Protein AF-A0A7V4XRH0-F1 (afdb_monomer_lite)

Structure (mmCIF, N/CA/C/O backbone):
data_AF-A0A7V4XRH0-F1
#
_entry.id   AF-A0A7V4XRH0-F1
#
loop_
_atom_site.group_PDB
_atom_site.id
_atom_site.type_symbol
_atom_site.label_atom_id
_atom_site.label_alt_id
_atom_site.label_comp_id
_atom_site.label_asym_id
_atom_site.label_entity_id
_atom_site.label_seq_id
_atom_site.pdbx_PDB_ins_code
_atom_site.Cartn_x
_atom_site.Cartn_y
_atom_site.Cartn_z
_atom_site.occupancy
_atom_site.B_iso_or_equiv
_atom_site.auth_seq_id
_atom_site.auth_comp_id
_atom_site.auth_asym_id
_atom_site.auth_atom_id
_atom_site.pdbx_PDB_model_num
ATOM 1 N N . MET A 1 1 ? -54.439 53.995 3.069 1.00 41.56 1 MET A N 1
ATOM 2 C CA . MET A 1 1 ? -52.994 53.746 2.879 1.00 41.56 1 MET A CA 1
ATOM 3 C C . MET A 1 1 ? -52.746 52.315 3.322 1.00 41.56 1 MET A C 1
ATOM 5 O O . MET A 1 1 ? -53.184 51.966 4.405 1.00 41.56 1 MET A O 1
ATOM 9 N N . ASN A 1 2 ? -52.207 51.479 2.433 1.00 38.94 2 ASN A N 1
ATOM 10 C CA . ASN A 1 2 ? -52.102 50.028 2.612 1.00 38.94 2 ASN A CA 1
ATOM 11 C C . ASN A 1 2 ? -51.016 49.664 3.632 1.00 38.94 2 ASN A C 1
ATOM 13 O O . ASN A 1 2 ? -49.849 49.984 3.412 1.00 38.94 2 ASN A O 1
ATOM 17 N N . GLU A 1 3 ? -51.387 48.948 4.691 1.00 42.75 3 GLU A N 1
ATOM 18 C CA . GLU A 1 3 ? -50.443 48.279 5.586 1.00 42.75 3 GLU A CA 1
ATOM 19 C C . GLU A 1 3 ? -49.991 46.960 4.940 1.00 42.75 3 GLU A C 1
ATOM 21 O O . GLU A 1 3 ? -50.798 46.073 4.661 1.00 42.75 3 GLU A O 1
ATOM 26 N N . LYS A 1 4 ? -48.693 46.841 4.645 1.00 46.66 4 LYS A N 1
ATOM 27 C CA . LYS A 1 4 ? -48.058 45.569 4.272 1.00 46.66 4 LYS A CA 1
ATOM 28 C C . LYS A 1 4 ? -47.634 44.845 5.557 1.00 46.66 4 LYS A C 1
ATOM 30 O O . LYS A 1 4 ? -46.979 45.478 6.383 1.00 46.66 4 LYS A O 1
ATOM 35 N N . PRO A 1 5 ? -47.919 43.543 5.722 1.00 48.00 5 PRO A N 1
ATOM 36 C CA . PRO A 1 5 ? -47.407 42.787 6.854 1.00 48.00 5 PRO A CA 1
ATOM 37 C C . PRO A 1 5 ? -45.914 42.491 6.659 1.00 48.00 5 PRO A C 1
ATOM 39 O O . PRO A 1 5 ? -45.494 41.983 5.618 1.00 48.00 5 PRO A O 1
ATOM 42 N N . SER A 1 6 ? -45.120 42.818 7.678 1.00 50.12 6 SER A N 1
ATOM 43 C CA . SER A 1 6 ? -43.725 42.406 7.814 1.00 50.12 6 SER A CA 1
ATOM 44 C C . SER A 1 6 ? -43.683 40.904 8.096 1.00 50.12 6 SER A C 1
ATOM 46 O O . SER A 1 6 ? -44.044 40.468 9.187 1.00 50.12 6 SER A O 1
ATOM 48 N N . GLY A 1 7 ? -43.276 40.105 7.110 1.00 56.03 7 GLY A N 1
ATOM 49 C CA . GLY A 1 7 ? -42.906 38.706 7.337 1.00 56.03 7 GLY A CA 1
ATOM 50 C C . GLY A 1 7 ? -41.594 38.604 8.132 1.00 56.03 7 GLY A C 1
ATOM 51 O O . GLY A 1 7 ? -40.848 39.583 8.179 1.00 56.03 7 GLY A O 1
ATOM 52 N N . PRO A 1 8 ? -41.314 37.459 8.779 1.00 54.81 8 PRO A N 1
ATOM 53 C CA . PRO A 1 8 ? -40.056 37.244 9.486 1.00 54.81 8 PRO A CA 1
ATOM 54 C C . PRO A 1 8 ? -38.882 37.165 8.501 1.00 54.81 8 PRO A C 1
ATOM 56 O O . PRO A 1 8 ? -38.996 36.550 7.438 1.00 54.81 8 PRO A O 1
ATOM 59 N N . ASP A 1 9 ? -37.763 37.784 8.874 1.00 50.50 9 ASP A N 1
ATOM 60 C CA . ASP A 1 9 ? -36.523 37.767 8.100 1.00 50.50 9 ASP A CA 1
ATOM 61 C C . ASP A 1 9 ? -36.035 36.323 7.856 1.00 50.50 9 ASP A C 1
ATOM 63 O O . ASP A 1 9 ? -36.108 35.481 8.759 1.00 50.50 9 ASP A O 1
ATOM 67 N N . PRO A 1 10 ? -35.526 36.000 6.652 1.00 47.94 10 PRO A N 1
ATOM 68 C CA . PRO A 1 10 ? -34.984 34.680 6.368 1.00 47.94 10 PRO A CA 1
ATOM 69 C C . PRO A 1 10 ? -33.730 34.434 7.214 1.00 47.94 10 PRO A C 1
ATOM 71 O O . PRO A 1 10 ? -32.754 35.180 7.148 1.00 47.94 10 PRO A O 1
ATOM 74 N N . ILE A 1 11 ? -33.760 33.354 7.998 1.00 55.47 11 ILE A N 1
ATOM 75 C CA . ILE A 1 11 ? -32.612 32.859 8.761 1.00 55.47 11 ILE A CA 1
ATOM 76 C C . ILE A 1 11 ? -31.475 32.573 7.764 1.00 55.47 11 ILE A C 1
ATOM 78 O O . ILE A 1 11 ? -31.687 31.790 6.831 1.00 55.47 11 ILE A O 1
ATOM 82 N N . PRO A 1 12 ? -30.284 33.181 7.915 1.00 47.53 12 PRO A N 1
ATOM 83 C CA . PRO A 1 12 ? -29.162 32.883 7.038 1.00 47.53 12 PRO A CA 1
ATOM 84 C C . PRO A 1 12 ? -28.781 31.408 7.186 1.00 47.53 12 PRO A C 1
ATOM 86 O O . PRO A 1 12 ? -28.663 30.891 8.298 1.00 47.53 12 PRO A O 1
ATOM 89 N N . ALA A 1 13 ? -28.619 30.727 6.049 1.00 53.41 13 ALA A N 1
ATOM 90 C CA . ALA A 1 13 ? -28.162 29.346 6.006 1.00 53.41 13 ALA A CA 1
ATOM 91 C C . ALA A 1 13 ? -26.857 29.201 6.814 1.00 53.41 13 ALA A C 1
ATOM 93 O O . ALA A 1 13 ? -26.003 30.090 6.734 1.00 53.41 13 ALA A O 1
ATOM 94 N N . PRO A 1 14 ? -26.685 28.115 7.591 1.00 54.44 14 PRO A N 1
ATOM 95 C CA . PRO A 1 14 ? -25.446 27.891 8.317 1.00 54.44 14 PRO A CA 1
ATOM 96 C C . PRO A 1 14 ? -24.289 27.872 7.314 1.00 54.44 14 PRO A C 1
ATOM 98 O O . PRO A 1 14 ? -24.335 27.165 6.305 1.00 54.44 14 PRO A O 1
ATOM 101 N N . PHE A 1 15 ? -23.281 28.704 7.578 1.00 48.03 15 PHE A N 1
ATOM 102 C CA . PHE A 1 15 ? -22.048 28.743 6.804 1.00 48.03 15 PHE A CA 1
ATOM 103 C C . PHE A 1 15 ? -21.475 27.323 6.678 1.00 48.03 15 PHE A C 1
ATOM 105 O O . PHE A 1 15 ? -21.572 26.547 7.637 1.00 48.03 15 PHE A O 1
ATOM 112 N N . PRO A 1 16 ? -20.891 26.958 5.520 1.00 54.84 16 PRO A N 1
ATOM 113 C CA . PRO A 1 16 ? -20.176 25.695 5.416 1.00 54.84 16 PRO A CA 1
ATOM 114 C C . PRO A 1 16 ? -19.113 25.649 6.523 1.00 54.84 16 PRO A C 1
ATOM 116 O O . PRO A 1 16 ? -18.516 26.690 6.813 1.00 54.84 16 PRO A O 1
ATOM 119 N N . PRO A 1 17 ? -18.898 24.487 7.168 1.00 53.47 17 PRO A N 1
ATOM 120 C CA . PRO A 1 17 ? -17.888 24.368 8.208 1.00 53.47 17 PRO A CA 1
ATOM 121 C C . PRO A 1 17 ? -16.552 24.874 7.666 1.00 53.47 17 PRO A C 1
ATOM 123 O O . PRO A 1 17 ? -16.200 24.578 6.519 1.00 53.47 17 PRO A O 1
ATOM 126 N N . ASP A 1 18 ? -15.846 25.662 8.482 1.00 52.19 18 ASP A N 1
ATOM 127 C CA . ASP A 1 18 ? -14.509 26.156 8.166 1.00 52.19 18 ASP A CA 1
ATOM 128 C C . ASP A 1 18 ? -13.665 25.017 7.577 1.00 52.19 18 ASP A C 1
ATOM 130 O O . ASP A 1 18 ? -13.748 23.884 8.072 1.00 52.19 18 ASP A O 1
ATOM 134 N N . PRO A 1 19 ? -12.848 25.270 6.536 1.00 46.12 19 PRO A N 1
ATOM 135 C CA . PRO A 1 19 ? -11.970 24.242 6.006 1.00 46.12 19 PRO A CA 1
ATOM 136 C C . PRO A 1 19 ? -11.137 23.703 7.164 1.00 46.12 19 PRO A C 1
ATOM 138 O O . PRO A 1 19 ? -10.423 24.464 7.824 1.00 46.12 19 PRO A O 1
ATOM 141 N N . ILE A 1 20 ? -11.274 22.399 7.424 1.00 47.47 20 ILE A N 1
ATOM 142 C CA . ILE A 1 20 ? -10.504 21.671 8.427 1.00 47.47 20 ILE A CA 1
ATOM 143 C C . ILE A 1 20 ? -9.040 22.015 8.170 1.00 47.47 20 ILE A C 1
ATOM 145 O O . ILE A 1 20 ? -8.443 21.589 7.180 1.00 47.47 20 ILE A O 1
ATOM 149 N N . LYS A 1 21 ? -8.470 22.859 9.033 1.00 35.44 21 LYS A N 1
ATOM 150 C CA . LYS A 1 21 ? -7.048 23.174 8.997 1.00 35.44 21 LYS A CA 1
ATOM 151 C C . LYS A 1 21 ? -6.335 21.935 9.510 1.00 35.44 21 LYS A C 1
ATOM 153 O O . LYS A 1 21 ? -6.090 21.816 10.708 1.00 35.44 21 LYS A O 1
ATOM 158 N N . PHE A 1 22 ? -6.029 21.011 8.605 1.00 36.72 22 PHE A N 1
ATOM 159 C CA . PHE A 1 22 ? -5.079 19.944 8.875 1.00 36.72 22 PHE A CA 1
ATOM 160 C C . PHE A 1 22 ? -3.782 20.608 9.340 1.00 36.72 22 PHE A C 1
ATOM 162 O O . PHE A 1 22 ? -3.093 21.280 8.571 1.00 36.72 22 PHE A O 1
ATOM 169 N N . ARG A 1 23 ? -3.464 20.471 10.630 1.00 36.44 23 ARG A N 1
ATOM 170 C CA . ARG A 1 23 ? -2.110 20.702 11.125 1.00 36.44 23 ARG A CA 1
ATOM 171 C C . ARG A 1 23 ? -1.267 19.566 10.555 1.00 36.44 23 ARG A C 1
ATOM 173 O O . ARG A 1 23 ? -1.125 18.520 11.174 1.00 36.44 23 ARG A O 1
ATOM 180 N N . THR A 1 24 ? -0.720 19.763 9.364 1.00 41.34 24 THR A N 1
ATOM 181 C CA . THR A 1 24 ? 0.330 18.914 8.797 1.00 41.34 24 THR A CA 1
ATOM 182 C C . THR A 1 24 ? 1.634 19.160 9.557 1.00 41.34 24 THR A C 1
ATOM 184 O O . THR A 1 24 ? 2.597 19.721 9.046 1.00 41.34 24 THR A O 1
ATOM 187 N N . THR A 1 25 ? 1.679 18.758 10.826 1.00 44.09 25 THR A N 1
ATOM 188 C CA . THR A 1 25 ? 2.926 18.637 11.594 1.00 44.09 25 THR A CA 1
ATOM 189 C C . THR A 1 25 ? 3.463 17.219 11.475 1.00 44.09 25 THR A C 1
ATOM 191 O O . THR A 1 25 ? 3.596 16.507 12.458 1.00 44.09 25 THR A O 1
ATOM 194 N N . SER A 1 26 ? 3.715 16.798 10.243 1.00 44.69 26 SER A N 1
ATOM 195 C CA . SER A 1 26 ? 4.793 15.886 9.862 1.00 44.69 26 SER A CA 1
ATOM 196 C C . SER A 1 26 ? 4.673 15.688 8.357 1.00 44.69 26 SER A C 1
ATOM 198 O O . SER A 1 26 ? 3.988 14.803 7.860 1.00 44.69 26 SER A O 1
ATOM 200 N N . TRP A 1 27 ? 5.321 16.561 7.584 1.00 44.19 27 TRP A N 1
ATOM 201 C CA . TRP A 1 27 ? 5.732 16.089 6.268 1.00 44.19 27 TRP A CA 1
ATOM 202 C C . TRP A 1 27 ? 6.633 14.879 6.529 1.00 44.19 27 TRP A C 1
ATOM 204 O O . TRP A 1 27 ? 7.570 15.026 7.326 1.00 44.19 27 TRP A O 1
ATOM 214 N N . PRO A 1 28 ? 6.371 13.699 5.934 1.00 49.34 28 PRO A N 1
ATOM 215 C CA . PRO A 1 28 ? 7.364 12.642 5.968 1.00 49.34 28 PRO A CA 1
ATOM 216 C C . PRO A 1 28 ? 8.675 13.257 5.463 1.00 49.34 28 PRO A C 1
ATOM 218 O O . PRO A 1 28 ? 8.635 14.035 4.498 1.00 49.34 28 PRO A O 1
ATOM 221 N N . PRO A 1 29 ? 9.809 13.018 6.150 1.00 52.81 29 PRO A N 1
ATOM 222 C CA . PRO A 1 29 ? 11.083 13.577 5.730 1.00 52.81 29 PRO A CA 1
ATOM 223 C C . PRO A 1 29 ? 11.270 13.277 4.239 1.00 52.81 29 PRO A C 1
ATOM 225 O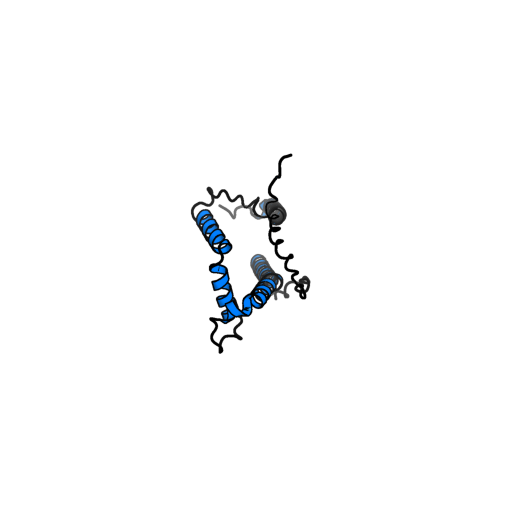 O . PRO A 1 29 ? 10.898 12.178 3.808 1.00 52.81 29 PRO A O 1
ATOM 228 N N . PRO A 1 30 ? 11.773 14.242 3.443 1.00 51.56 30 PRO A N 1
ATOM 229 C CA . PRO A 1 30 ? 11.993 14.015 2.025 1.00 51.56 30 PRO A CA 1
ATOM 230 C C . PRO A 1 30 ? 12.761 12.708 1.879 1.00 51.56 30 PRO A C 1
ATOM 232 O O . PRO A 1 30 ? 13.748 12.494 2.585 1.00 51.56 30 PRO A O 1
ATOM 235 N N . CYS A 1 31 ? 12.260 11.813 1.026 1.00 48.75 31 CYS A N 1
ATOM 236 C CA . CYS A 1 31 ? 12.967 10.590 0.692 1.00 48.75 31 CYS A CA 1
ATOM 237 C C . CYS A 1 31 ? 14.281 11.021 0.048 1.00 48.75 31 CYS A C 1
ATOM 239 O O . CYS A 1 31 ? 14.329 11.304 -1.149 1.00 48.75 31 CYS A O 1
ATOM 241 N N . GLU A 1 32 ? 15.337 11.156 0.847 1.00 53.44 32 GLU A N 1
ATOM 242 C CA . GLU A 1 32 ? 16.670 11.271 0.294 1.00 53.44 32 GLU A CA 1
ATOM 243 C C . GLU A 1 32 ? 16.861 10.029 -0.572 1.00 53.44 32 GLU A C 1
ATOM 245 O O . GLU A 1 32 ? 16.536 8.928 -0.105 1.00 53.44 32 GLU A O 1
ATOM 250 N N . PRO A 1 33 ? 17.337 10.174 -1.820 1.00 48.75 33 PRO A N 1
ATOM 251 C CA . PRO A 1 33 ? 17.729 9.033 -2.618 1.00 48.75 33 PRO A CA 1
ATOM 252 C C . PRO A 1 33 ? 18.900 8.381 -1.889 1.00 48.75 33 PRO A C 1
ATOM 254 O O . PRO A 1 33 ? 20.066 8.698 -2.118 1.00 48.75 33 PRO A O 1
ATOM 257 N N . ARG A 1 34 ? 18.594 7.486 -0.948 1.00 49.75 34 ARG A N 1
ATOM 258 C CA . ARG A 1 34 ? 19.581 6.549 -0.453 1.00 49.75 34 ARG A CA 1
ATOM 259 C C . ARG A 1 34 ? 19.936 5.738 -1.677 1.00 49.75 34 ARG A C 1
ATOM 261 O O . ARG A 1 34 ? 19.055 5.124 -2.281 1.00 49.75 34 ARG A O 1
ATOM 268 N N . LEU A 1 35 ? 21.211 5.820 -2.052 1.00 47.56 35 LEU A N 1
ATOM 269 C CA . LEU A 1 35 ? 21.830 4.937 -3.029 1.00 47.56 35 LEU A CA 1
ATOM 270 C C . LEU A 1 35 ? 21.223 3.542 -2.838 1.00 47.56 35 LEU A C 1
ATOM 272 O O . LEU A 1 35 ? 21.060 3.144 -1.672 1.00 47.56 35 LEU A O 1
ATOM 276 N N . PRO A 1 36 ? 20.813 2.859 -3.928 1.00 50.09 36 PRO A N 1
ATOM 277 C CA . PRO A 1 36 ? 20.234 1.524 -3.829 1.00 50.09 36 PRO A CA 1
ATOM 278 C C . PRO A 1 36 ? 21.094 0.753 -2.841 1.00 50.09 36 PRO A C 1
ATOM 280 O O . PRO A 1 36 ? 22.317 0.788 -2.985 1.00 50.09 36 PRO A O 1
ATOM 283 N N . HIS A 1 37 ? 20.471 0.208 -1.781 1.00 51.81 37 HIS A N 1
ATOM 284 C CA . HIS A 1 37 ? 21.171 -0.627 -0.800 1.00 51.81 37 HIS A CA 1
ATOM 285 C C . HIS A 1 37 ? 22.130 -1.475 -1.593 1.00 51.81 37 HIS A C 1
ATOM 287 O O . HIS A 1 37 ? 21.616 -2.196 -2.444 1.00 51.81 37 HIS A O 1
ATOM 293 N N . GLU A 1 38 ? 23.442 -1.273 -1.399 1.00 55.56 38 GLU A N 1
ATOM 294 C CA . GLU A 1 38 ? 24.482 -1.835 -2.255 1.00 55.56 38 GLU A CA 1
ATOM 295 C C . GLU A 1 38 ? 24.112 -3.286 -2.495 1.00 55.56 38 GLU A C 1
ATOM 297 O O . GLU A 1 38 ? 24.228 -4.132 -1.603 1.00 55.56 38 GLU A O 1
ATOM 302 N N . VAL A 1 39 ? 23.511 -3.547 -3.658 1.00 56.75 39 VAL A N 1
ATOM 303 C CA . VAL A 1 39 ? 23.102 -4.894 -3.989 1.00 56.75 39 VAL A CA 1
ATOM 304 C C . VAL A 1 39 ? 24.439 -5.591 -4.029 1.00 56.75 39 VAL A C 1
ATOM 306 O O . VAL A 1 39 ? 25.332 -5.145 -4.746 1.00 56.75 39 VAL A O 1
ATOM 309 N N . ASN A 1 40 ? 24.638 -6.584 -3.166 1.00 62.81 40 ASN A N 1
ATOM 310 C CA . ASN A 1 40 ? 25.894 -7.311 -3.128 1.00 62.81 40 ASN A CA 1
ATOM 311 C C . ASN A 1 40 ? 25.960 -8.149 -4.410 1.00 62.81 40 ASN A C 1
ATOM 313 O O . ASN A 1 40 ? 25.588 -9.324 -4.435 1.00 62.81 40 ASN A O 1
ATOM 317 N N . VAL A 1 41 ? 26.310 -7.477 -5.507 1.00 63.47 41 VAL A N 1
ATOM 318 C CA . VAL A 1 41 ? 26.429 -8.035 -6.840 1.00 63.47 41 VAL A CA 1
ATOM 319 C C . VAL A 1 41 ? 27.710 -8.838 -6.817 1.00 63.47 41 VAL A C 1
ATOM 321 O O . VAL A 1 41 ? 28.815 -8.299 -6.881 1.00 63.47 41 VAL A O 1
ATOM 324 N N . GLN A 1 42 ? 27.558 -10.149 -6.677 1.00 71.81 42 GLN A N 1
ATOM 325 C CA . GLN A 1 42 ? 28.707 -11.029 -6.737 1.00 71.81 42 GLN A CA 1
ATOM 326 C C . GLN A 1 42 ? 29.281 -11.035 -8.162 1.00 71.81 42 GLN A C 1
ATOM 328 O O . GLN A 1 42 ? 28.523 -10.990 -9.140 1.00 71.81 42 GLN A O 1
ATOM 333 N N . PRO A 1 43 ? 30.613 -11.127 -8.310 1.00 63.31 43 PRO A N 1
ATOM 334 C CA . PRO A 1 43 ? 31.232 -11.313 -9.614 1.00 63.31 43 PRO A CA 1
ATOM 335 C C . PRO A 1 43 ? 30.640 -12.541 -10.322 1.00 63.31 43 PRO A C 1
ATOM 337 O O . PRO A 1 43 ? 30.611 -13.631 -9.757 1.00 63.31 43 PRO A O 1
ATOM 340 N N . GLY A 1 44 ? 30.165 -12.366 -11.559 1.00 71.44 44 GLY A N 1
ATOM 341 C CA . GLY A 1 44 ? 29.579 -13.444 -12.370 1.00 71.44 44 GLY A CA 1
ATOM 342 C C . GLY A 1 44 ? 28.049 -13.533 -12.351 1.00 71.44 44 GLY A C 1
ATOM 343 O O . GLY A 1 44 ? 27.490 -14.424 -12.990 1.00 71.44 44 GLY A O 1
ATOM 344 N N . MET A 1 45 ? 27.349 -12.621 -11.669 1.00 76.69 45 MET A N 1
ATOM 345 C CA . MET A 1 45 ? 25.890 -12.535 -11.772 1.00 76.69 45 MET A CA 1
ATOM 346 C C . MET A 1 45 ? 25.443 -12.048 -13.156 1.00 76.69 45 MET A C 1
ATOM 348 O O . MET A 1 45 ? 26.011 -11.116 -13.723 1.00 76.69 45 MET A O 1
ATOM 352 N N . HIS A 1 46 ? 24.387 -12.666 -13.692 1.00 76.69 46 HIS A N 1
ATOM 353 C CA . HIS A 1 46 ? 23.804 -12.261 -14.968 1.00 76.69 46 HIS A CA 1
ATOM 354 C C . HIS A 1 46 ? 23.209 -10.839 -14.864 1.00 76.69 46 HIS A C 1
ATOM 356 O O . HIS A 1 46 ? 22.475 -10.577 -13.907 1.00 76.69 46 HIS A O 1
ATOM 362 N N . PRO A 1 47 ? 23.425 -9.934 -15.839 1.00 72.88 47 PRO A N 1
ATOM 363 C CA . PRO A 1 47 ? 22.950 -8.545 -15.764 1.00 72.88 47 PRO A CA 1
ATOM 364 C C . PRO A 1 47 ? 21.445 -8.403 -15.489 1.00 72.88 47 PRO A C 1
ATOM 366 O O . PRO A 1 47 ? 21.032 -7.565 -14.695 1.00 72.88 47 PRO A O 1
ATOM 369 N N . ALA A 1 48 ? 20.617 -9.277 -16.074 1.00 68.31 48 ALA A N 1
ATOM 370 C CA . ALA A 1 48 ? 19.171 -9.277 -15.823 1.00 68.31 48 ALA A CA 1
ATOM 371 C C . ALA A 1 48 ? 18.802 -9.601 -14.361 1.00 68.31 48 ALA A C 1
ATOM 373 O O . ALA A 1 48 ? 17.809 -9.090 -13.850 1.00 68.31 48 ALA A O 1
ATOM 374 N N . TRP A 1 49 ? 19.597 -10.433 -13.677 1.00 72.12 49 TRP A N 1
ATOM 375 C CA . TRP A 1 49 ? 19.392 -10.727 -12.259 1.00 72.12 49 TRP A CA 1
ATOM 376 C C . TRP A 1 49 ? 19.703 -9.501 -11.399 1.00 72.12 49 TRP A C 1
ATOM 378 O O . TRP A 1 49 ? 18.915 -9.147 -10.528 1.00 72.12 49 TRP A O 1
ATOM 388 N N . VAL A 1 50 ? 20.818 -8.824 -11.688 1.00 73.12 50 VAL A N 1
ATOM 389 C CA . VAL A 1 50 ? 21.219 -7.589 -10.999 1.00 73.12 50 VAL A CA 1
ATOM 390 C C . VAL A 1 50 ? 20.136 -6.521 -11.137 1.00 73.12 50 VAL A C 1
ATOM 392 O O . VAL A 1 50 ? 19.639 -6.030 -10.126 1.00 73.12 50 VAL A O 1
ATOM 395 N N . ALA A 1 51 ? 19.682 -6.263 -12.367 1.00 72.06 51 ALA A N 1
ATOM 396 C CA . ALA A 1 51 ? 18.601 -5.317 -12.638 1.00 72.06 51 ALA A CA 1
ATOM 397 C C . ALA A 1 51 ? 17.297 -5.685 -11.902 1.00 72.06 51 ALA A C 1
ATOM 399 O O . ALA A 1 51 ? 16.594 -4.811 -11.395 1.00 72.06 51 ALA A O 1
ATOM 400 N N . GLY A 1 52 ? 16.979 -6.980 -11.798 1.00 70.19 52 GLY A N 1
ATOM 401 C CA . GLY A 1 52 ? 15.822 -7.458 -11.039 1.00 70.19 52 GLY A CA 1
ATOM 402 C C . GLY A 1 52 ? 15.917 -7.151 -9.542 1.00 70.19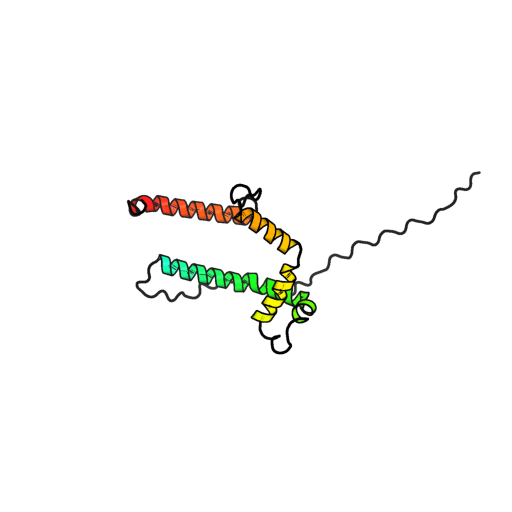 52 GLY A C 1
ATOM 403 O O . GLY A 1 52 ? 14.949 -6.672 -8.949 1.00 70.19 52 GLY A O 1
ATOM 404 N N . ILE A 1 53 ? 17.080 -7.379 -8.926 1.00 78.00 53 ILE A N 1
ATOM 405 C CA . ILE A 1 53 ? 17.289 -7.085 -7.501 1.00 78.00 53 ILE A CA 1
ATOM 406 C C . ILE A 1 53 ? 17.276 -5.575 -7.235 1.00 78.00 53 ILE A C 1
ATOM 408 O O . ILE A 1 53 ? 16.668 -5.132 -6.259 1.00 78.00 53 ILE A O 1
ATOM 412 N N . GLU A 1 54 ? 17.882 -4.775 -8.112 1.00 75.06 54 GLU A N 1
ATOM 413 C CA . GLU A 1 54 ? 17.839 -3.312 -8.019 1.00 75.06 54 GLU A CA 1
ATOM 414 C C . GLU A 1 54 ? 16.405 -2.781 -8.114 1.00 75.06 54 GLU A C 1
ATOM 416 O O . GLU A 1 54 ? 15.998 -1.954 -7.295 1.00 75.06 54 GLU A O 1
ATOM 421 N N . ALA A 1 55 ? 15.605 -3.303 -9.048 1.00 74.69 55 ALA A N 1
ATOM 422 C CA . ALA A 1 55 ? 14.201 -2.928 -9.185 1.00 74.69 55 ALA A CA 1
ATOM 423 C C . ALA A 1 55 ? 13.379 -3.280 -7.932 1.00 74.69 55 ALA A C 1
ATOM 425 O O . ALA A 1 55 ? 12.570 -2.468 -7.477 1.00 74.69 55 ALA A O 1
ATOM 426 N N . LEU A 1 56 ? 13.607 -4.457 -7.336 1.00 76.69 56 LEU A N 1
ATOM 427 C CA . LEU A 1 56 ? 12.961 -4.853 -6.078 1.00 76.69 56 LEU A CA 1
ATOM 428 C C . LEU A 1 56 ? 13.371 -3.944 -4.914 1.00 76.69 56 LEU A C 1
ATOM 430 O O . LEU A 1 56 ? 12.512 -3.521 -4.140 1.00 76.69 56 LEU A O 1
ATOM 434 N N . SER A 1 57 ? 14.659 -3.607 -4.814 1.00 77.81 57 SER A N 1
ATOM 435 C CA . SER A 1 57 ? 15.174 -2.685 -3.796 1.00 77.81 57 SER A CA 1
ATOM 436 C C . SER A 1 57 ? 14.555 -1.291 -3.938 1.00 77.81 57 SER A C 1
ATOM 438 O O . SER A 1 57 ? 14.069 -0.721 -2.959 1.00 77.81 57 SER A O 1
ATOM 440 N N . ALA A 1 58 ? 14.482 -0.773 -5.167 1.00 76.81 58 ALA A N 1
ATOM 441 C CA . ALA A 1 58 ? 13.852 0.509 -5.466 1.00 76.81 58 ALA A CA 1
ATOM 442 C C . ALA A 1 58 ? 12.356 0.507 -5.114 1.00 76.81 58 ALA A C 1
ATOM 444 O O . ALA A 1 58 ? 11.863 1.457 -4.501 1.00 76.81 58 ALA A O 1
ATOM 445 N N . TYR A 1 59 ? 11.639 -0.574 -5.437 1.00 76.50 59 TYR A N 1
ATOM 446 C CA . TYR A 1 59 ? 10.236 -0.728 -5.060 1.00 76.50 59 TYR A CA 1
ATOM 447 C C . TYR A 1 59 ? 10.054 -0.754 -3.539 1.00 76.50 59 TYR A C 1
ATOM 449 O O . TYR A 1 59 ? 9.230 -0.008 -3.009 1.00 76.50 59 TYR A O 1
ATOM 457 N N . GLN A 1 60 ? 10.848 -1.555 -2.823 1.00 80.44 60 GLN A N 1
ATOM 458 C CA . GLN A 1 60 ? 10.809 -1.619 -1.362 1.00 80.44 60 GLN A CA 1
ATOM 459 C C . GLN A 1 60 ? 11.085 -0.247 -0.738 1.00 80.44 60 GLN A C 1
ATOM 461 O O . GLN A 1 60 ? 10.390 0.163 0.192 1.00 80.44 60 GLN A O 1
ATOM 466 N N . HIS A 1 61 ? 12.071 0.482 -1.263 1.00 81.06 61 HIS A N 1
ATOM 467 C CA . HIS A 1 61 ? 12.374 1.831 -0.806 1.00 81.06 61 HIS A CA 1
ATOM 468 C C . HIS A 1 61 ? 11.190 2.777 -1.020 1.00 81.06 61 HIS A C 1
ATOM 470 O O . HIS A 1 61 ? 10.781 3.457 -0.083 1.00 81.06 61 HIS A O 1
ATOM 476 N N . TRP A 1 62 ? 10.597 2.783 -2.215 1.00 83.62 62 TRP A N 1
ATOM 477 C CA . TRP A 1 62 ? 9.428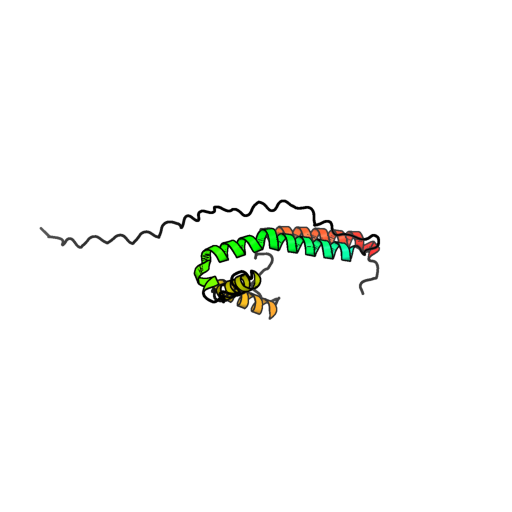 3.607 -2.514 1.00 83.62 62 TRP A CA 1
ATOM 478 C C . TRP A 1 62 ? 8.235 3.285 -1.602 1.00 83.62 62 TRP A C 1
ATOM 480 O O . TRP A 1 62 ? 7.609 4.198 -1.060 1.00 83.62 62 TRP A O 1
ATOM 490 N N . VAL A 1 63 ? 7.952 2.001 -1.360 1.00 81.12 63 VAL A N 1
ATOM 491 C CA . VAL A 1 63 ? 6.904 1.585 -0.414 1.00 81.12 63 VAL A CA 1
ATOM 492 C C . VAL A 1 63 ? 7.199 2.130 0.982 1.00 81.12 63 VAL A C 1
ATOM 494 O O . VAL A 1 63 ? 6.336 2.764 1.589 1.00 81.12 63 VAL A O 1
ATOM 497 N N . ASN A 1 64 ? 8.422 1.943 1.475 1.00 81.25 64 ASN A N 1
ATOM 498 C CA . ASN A 1 64 ? 8.799 2.364 2.821 1.00 81.25 64 ASN A CA 1
ATOM 499 C C . ASN A 1 64 ? 8.804 3.883 2.998 1.00 81.25 64 ASN A C 1
ATOM 501 O O . ASN A 1 64 ? 8.455 4.376 4.066 1.00 81.25 64 ASN A O 1
ATOM 505 N N . ALA A 1 65 ? 9.228 4.617 1.975 1.00 79.00 65 ALA A N 1
ATOM 506 C CA . ALA A 1 65 ? 9.478 6.045 2.078 1.00 79.00 65 ALA A CA 1
ATOM 507 C C . ALA A 1 65 ? 8.254 6.889 1.683 1.00 79.00 65 ALA A C 1
ATOM 509 O O . ALA A 1 65 ? 8.089 7.999 2.184 1.00 79.00 65 ALA A O 1
ATOM 510 N N . CYS A 1 66 ? 7.372 6.367 0.826 1.00 81.00 66 CYS A N 1
ATOM 511 C CA . CYS A 1 66 ? 6.181 7.082 0.366 1.00 81.00 66 CYS A CA 1
ATOM 512 C C . CYS A 1 66 ? 4.880 6.447 0.865 1.00 81.00 66 CYS A C 1
ATOM 514 O O . CYS A 1 66 ? 4.033 7.145 1.416 1.00 81.00 66 CYS A O 1
ATOM 516 N N . VAL A 1 67 ? 4.703 5.135 0.683 1.00 81.94 67 VAL A N 1
ATOM 517 C CA . VAL A 1 67 ? 3.408 4.474 0.928 1.00 81.94 67 VAL A CA 1
ATOM 518 C C . VAL A 1 67 ? 3.149 4.269 2.419 1.00 81.94 67 VAL A C 1
ATOM 520 O O . VAL A 1 67 ? 2.074 4.625 2.903 1.00 81.94 67 VAL A O 1
ATOM 523 N N . LEU A 1 68 ? 4.123 3.730 3.159 1.00 85.06 68 LEU A N 1
ATOM 524 C CA . LEU A 1 68 ? 3.964 3.458 4.590 1.00 85.06 68 LEU A CA 1
ATOM 525 C C . LEU A 1 68 ? 3.673 4.720 5.417 1.00 85.06 68 LEU A C 1
ATOM 527 O O . LEU A 1 68 ? 2.757 4.659 6.232 1.00 85.06 68 LEU A O 1
ATOM 531 N N . PRO A 1 69 ? 4.349 5.869 5.219 1.00 86.44 69 PRO A N 1
ATOM 532 C CA . PRO A 1 69 ? 4.032 7.074 5.978 1.00 86.44 69 PRO A CA 1
ATOM 533 C C . PRO A 1 69 ? 2.602 7.564 5.754 1.00 86.44 69 PRO A C 1
ATOM 535 O O . PRO A 1 69 ? 1.941 7.948 6.711 1.00 86.44 69 PRO A O 1
ATOM 538 N N . ILE A 1 70 ? 2.098 7.501 4.516 1.00 83.19 70 ILE A N 1
ATOM 539 C CA . ILE A 1 70 ? 0.704 7.857 4.210 1.00 83.19 70 ILE A CA 1
ATOM 540 C C . ILE A 1 70 ? -0.253 6.902 4.930 1.00 83.19 70 ILE A C 1
ATOM 542 O O . ILE A 1 70 ? -1.224 7.345 5.540 1.00 83.19 70 ILE A O 1
ATOM 546 N N . ALA A 1 71 ? 0.032 5.598 4.888 1.00 85.25 71 ALA A N 1
ATOM 547 C CA . ALA A 1 71 ? -0.783 4.595 5.563 1.00 85.25 71 ALA A CA 1
ATOM 548 C C . ALA A 1 71 ? -0.797 4.800 7.087 1.00 85.25 71 ALA A C 1
ATOM 550 O O . ALA A 1 71 ? -1.867 4.800 7.687 1.00 85.25 71 ALA A O 1
ATOM 551 N N . PHE A 1 72 ? 0.361 5.028 7.711 1.00 88.69 72 PHE A N 1
ATOM 552 C CA . PHE A 1 72 ? 0.449 5.275 9.151 1.00 88.69 72 PHE A CA 1
ATOM 553 C C . PHE A 1 72 ? -0.193 6.594 9.565 1.00 88.69 72 PHE A C 1
ATOM 555 O O . 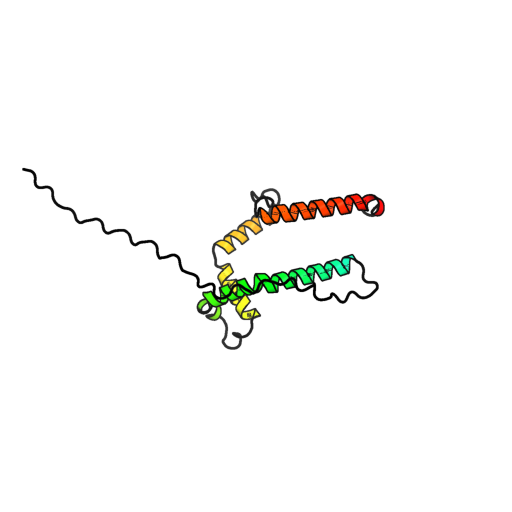PHE A 1 72 ? -0.857 6.635 10.596 1.00 88.69 72 PHE A O 1
ATOM 562 N N . GLN A 1 73 ? -0.059 7.644 8.754 1.00 89.12 73 GLN A N 1
ATOM 563 C CA . GLN A 1 73 ? -0.757 8.904 8.991 1.00 89.12 73 GLN A CA 1
ATOM 564 C C . GLN A 1 73 ? -2.276 8.692 8.981 1.00 89.12 73 GLN A C 1
ATOM 566 O O . GLN A 1 73 ? -2.965 9.135 9.895 1.00 89.12 73 GLN A O 1
ATOM 571 N N . TRP A 1 74 ? -2.791 7.950 7.997 1.00 90.50 74 TRP A N 1
ATOM 572 C CA . TRP A 1 74 ? -4.213 7.616 7.936 1.00 90.50 74 TRP A CA 1
ATOM 573 C C . TRP A 1 74 ? -4.662 6.774 9.140 1.00 90.50 74 TRP A C 1
ATOM 575 O O . TRP A 1 74 ? -5.716 7.042 9.711 1.00 90.50 74 TRP A O 1
ATOM 585 N N . ILE A 1 75 ? -3.858 5.788 9.557 1.00 91.38 75 ILE A N 1
ATOM 586 C CA . ILE A 1 75 ? -4.130 4.958 10.742 1.00 91.38 75 ILE A CA 1
ATOM 587 C C . ILE A 1 75 ? -4.193 5.809 12.010 1.00 91.38 75 ILE A C 1
ATOM 589 O O . ILE A 1 75 ? -5.081 5.598 12.830 1.00 91.38 75 ILE A O 1
ATOM 593 N N . GLU A 1 76 ? -3.279 6.763 12.179 1.00 91.31 76 GLU A N 1
ATOM 594 C CA . GLU A 1 76 ? -3.273 7.635 13.355 1.00 91.31 76 GLU A CA 1
ATOM 595 C C . GLU A 1 76 ? -4.503 8.558 13.377 1.00 91.31 76 GLU A C 1
ATOM 597 O O . GLU A 1 76 ? -5.086 8.778 14.437 1.00 91.31 76 GLU A O 1
ATOM 602 N N . GLU A 1 77 ? -4.954 9.036 12.214 1.00 91.38 77 GLU A N 1
ATOM 603 C CA . GLU A 1 77 ? -6.181 9.837 12.078 1.00 91.38 77 GLU A CA 1
ATOM 604 C C . GLU A 1 77 ? -7.464 9.045 12.384 1.00 91.38 77 GLU A C 1
ATOM 606 O O . GLU A 1 77 ? -8.433 9.629 12.863 1.00 91.38 77 GLU A O 1
ATOM 611 N N . HIS A 1 78 ? -7.458 7.728 12.153 1.00 93.25 78 HIS A N 1
ATOM 612 C CA . HIS A 1 78 ? -8.606 6.821 12.333 1.00 93.25 78 HIS A CA 1
ATOM 613 C C . HIS A 1 78 ? -8.344 5.780 13.431 1.00 93.25 78 HIS A C 1
ATOM 615 O O . HIS A 1 78 ? -8.825 4.643 13.396 1.00 93.25 78 HIS A O 1
ATOM 621 N N . LYS A 1 79 ? -7.504 6.138 14.405 1.00 91.94 79 LYS A N 1
ATOM 622 C CA . LYS A 1 79 ? -7.015 5.221 15.437 1.00 91.94 79 LYS A CA 1
ATOM 623 C C . LYS A 1 79 ? -8.142 4.551 16.231 1.00 91.94 79 LYS A C 1
ATOM 625 O O . LYS A 1 79 ? -8.054 3.340 16.435 1.00 91.94 79 LYS A O 1
ATOM 630 N N . PRO A 1 80 ? -9.205 5.256 16.672 1.00 95.00 80 PRO A N 1
ATOM 631 C CA . PRO A 1 80 ? -10.297 4.613 17.396 1.00 95.00 80 PRO A CA 1
ATOM 632 C C . PRO A 1 80 ? -10.982 3.522 16.571 1.00 95.00 80 PRO A C 1
ATOM 634 O O . PRO A 1 80 ? -11.223 2.437 17.094 1.00 95.00 80 PRO A O 1
ATOM 637 N N . GLU A 1 81 ? -11.249 3.778 15.289 1.00 94.25 81 GLU A N 1
ATOM 638 C CA . GLU A 1 81 ? -11.909 2.827 14.394 1.00 94.25 81 GLU A CA 1
ATOM 639 C C . GLU A 1 81 ? -11.001 1.638 14.074 1.00 94.25 81 GLU A C 1
ATOM 641 O O . GLU A 1 81 ? -11.437 0.487 14.132 1.00 94.25 81 GLU A O 1
ATOM 646 N N . VAL A 1 82 ? -9.723 1.900 13.780 1.00 92.75 82 VAL A N 1
ATOM 647 C CA . VAL A 1 82 ? -8.742 0.857 13.446 1.00 92.75 82 VAL A CA 1
ATOM 648 C C . VAL A 1 82 ? -8.537 -0.090 14.626 1.00 92.75 82 VAL A C 1
ATOM 650 O O . VAL A 1 82 ? -8.552 -1.309 14.454 1.00 92.75 82 VAL A O 1
ATOM 653 N N . TYR A 1 83 ? -8.370 0.452 15.833 1.00 94.31 83 TYR A N 1
ATOM 654 C CA . TYR A 1 83 ? -8.046 -0.339 17.020 1.00 94.31 83 TYR A CA 1
ATOM 655 C C . TYR A 1 83 ? -9.275 -0.927 17.729 1.00 94.31 83 TYR A C 1
ATOM 657 O O . TYR A 1 83 ? -9.103 -1.773 18.608 1.00 94.31 83 TYR A O 1
ATOM 665 N N . ALA A 1 84 ? -10.503 -0.552 17.346 1.00 93.75 84 ALA A N 1
ATOM 666 C CA . ALA A 1 84 ? -11.738 -1.078 17.942 1.00 93.75 84 ALA A CA 1
ATOM 667 C C . ALA A 1 84 ? -11.882 -2.605 17.815 1.00 93.75 84 ALA A C 1
ATOM 669 O O . ALA A 1 84 ? -12.581 -3.236 18.609 1.00 93.75 84 ALA A O 1
ATOM 670 N N . HIS A 1 85 ? -11.242 -3.202 16.808 1.00 84.56 85 HIS A N 1
ATOM 671 C CA . HIS A 1 85 ? -11.359 -4.628 16.490 1.00 84.56 85 HIS A CA 1
ATOM 672 C C . HIS A 1 85 ? -10.034 -5.388 16.607 1.00 84.56 85 HIS A C 1
ATOM 674 O O . HIS A 1 85 ? -9.966 -6.559 16.230 1.00 84.56 85 HIS A O 1
ATOM 680 N N . VAL A 1 86 ? -8.986 -4.739 17.123 1.00 91.94 86 VAL A N 1
ATOM 681 C CA . VAL A 1 86 ? -7.673 -5.356 17.329 1.00 91.94 86 VAL A CA 1
ATOM 682 C C . VAL A 1 86 ? -7.586 -5.860 18.775 1.00 91.94 86 VAL A C 1
ATOM 684 O O . VAL A 1 86 ? -7.722 -5.046 19.694 1.00 91.94 86 VAL A O 1
ATOM 687 N N . PRO A 1 87 ? -7.370 -7.173 19.000 1.00 91.69 87 PRO A N 1
ATOM 688 C CA . PRO A 1 87 ? -7.129 -7.720 20.336 1.00 91.69 87 PRO A CA 1
ATOM 689 C C . PRO A 1 87 ? -5.968 -7.002 21.024 1.00 91.69 87 PRO A C 1
ATOM 691 O O . PRO A 1 87 ? -4.991 -6.658 20.360 1.00 91.69 87 PRO A O 1
ATOM 694 N N . GLU A 1 88 ? -6.065 -6.777 22.336 1.00 92.69 88 GLU A N 1
ATOM 695 C CA . GLU A 1 88 ? -5.087 -5.982 23.094 1.00 92.69 88 GLU A CA 1
ATOM 696 C C . GLU A 1 88 ? -3.659 -6.515 22.919 1.00 92.69 88 GLU A C 1
ATOM 698 O O . GLU A 1 88 ? -2.728 -5.749 22.689 1.00 92.69 88 GLU A O 1
ATOM 703 N N . GLU A 1 89 ? -3.507 -7.838 22.926 1.00 94.50 89 GLU A N 1
ATOM 704 C CA . GLU A 1 89 ? -2.238 -8.544 22.768 1.00 94.50 89 GLU A CA 1
ATOM 705 C C . GLU A 1 89 ? -1.613 -8.425 21.366 1.00 94.50 89 GLU A C 1
ATOM 707 O O . GLU A 1 89 ? -0.447 -8.770 21.191 1.00 94.50 89 GLU A O 1
ATOM 712 N N . LEU A 1 90 ? -2.365 -7.931 20.375 1.00 92.81 90 LEU A N 1
ATOM 713 C CA . LEU A 1 90 ? -1.919 -7.755 18.987 1.00 92.81 90 LEU A CA 1
ATOM 714 C C . LEU A 1 90 ? -1.830 -6.284 18.559 1.00 92.81 90 LEU A C 1
ATOM 716 O O . LEU A 1 90 ? -1.533 -6.008 17.397 1.00 92.81 90 LEU A O 1
ATOM 720 N N . LYS A 1 91 ? -2.074 -5.325 19.459 1.00 89.94 91 LYS A N 1
ATOM 721 C CA . LYS A 1 91 ? -2.065 -3.891 19.114 1.00 89.94 91 LYS A CA 1
ATOM 722 C C . LYS A 1 91 ? -0.694 -3.358 18.699 1.00 89.94 91 LYS A C 1
ATOM 724 O O . LYS A 1 91 ? -0.636 -2.387 17.945 1.00 89.94 91 LYS A O 1
ATOM 729 N N . ASP A 1 92 ? 0.376 -4.008 19.149 1.00 90.44 92 ASP A N 1
ATOM 730 C CA . ASP A 1 92 ? 1.754 -3.671 18.780 1.00 90.44 92 ASP A CA 1
ATOM 731 C C . ASP A 1 92 ? 2.216 -4.378 17.491 1.00 90.44 92 ASP A C 1
ATOM 733 O O . ASP A 1 92 ? 3.271 -4.049 16.941 1.00 90.44 92 ASP A O 1
ATOM 737 N N . ASP A 1 93 ? 1.435 -5.332 16.968 1.00 92.06 93 ASP A N 1
ATOM 738 C CA . ASP A 1 93 ? 1.731 -5.979 15.692 1.00 92.06 93 ASP A CA 1
ATOM 739 C C . ASP A 1 93 ? 1.302 -5.068 14.534 1.00 92.06 93 ASP A C 1
ATOM 741 O O . ASP A 1 93 ? 0.125 -4.933 14.186 1.00 92.06 93 ASP A O 1
ATOM 745 N N . VAL A 1 94 ? 2.299 -4.451 13.901 1.00 87.00 94 VAL A N 1
ATOM 746 C CA . VAL A 1 94 ? 2.124 -3.554 12.751 1.00 87.00 94 VAL A CA 1
ATOM 747 C C . VAL A 1 94 ? 1.354 -4.227 11.611 1.00 87.00 94 VAL A C 1
ATOM 749 O O . VAL A 1 94 ? 0.533 -3.579 10.961 1.00 87.00 94 VAL A O 1
ATOM 752 N N . GLY A 1 95 ? 1.584 -5.518 11.366 1.00 87.69 95 GLY A N 1
ATOM 753 C CA . GLY A 1 95 ? 0.878 -6.267 10.331 1.00 87.69 95 GLY A CA 1
ATOM 754 C C . GLY A 1 95 ? -0.610 -6.402 10.644 1.00 87.69 95 GLY A C 1
ATOM 755 O O . GLY A 1 95 ? -1.446 -6.205 9.757 1.00 87.69 95 GLY A O 1
ATOM 756 N N . VAL A 1 96 ? -0.952 -6.666 11.908 1.00 91.44 96 VAL A N 1
ATOM 757 C CA . VAL A 1 96 ? -2.347 -6.753 12.368 1.00 91.44 96 VAL A CA 1
ATOM 758 C C . VAL A 1 96 ? -3.044 -5.397 12.273 1.00 91.44 96 VAL A C 1
ATOM 760 O O . VAL A 1 96 ? -4.159 -5.323 11.751 1.00 91.44 96 VAL A O 1
ATOM 763 N N . VAL A 1 97 ? -2.385 -4.318 12.701 1.00 90.62 97 VAL A N 1
ATOM 764 C CA . VAL A 1 97 ? -2.941 -2.955 12.638 1.00 90.62 97 VAL A CA 1
ATOM 765 C C . VAL A 1 97 ? -3.171 -2.515 11.189 1.00 90.62 97 VAL A C 1
ATOM 767 O O . VAL A 1 97 ? -4.249 -2.017 10.862 1.00 90.62 97 VAL A O 1
ATOM 770 N N . ILE A 1 98 ? -2.208 -2.757 10.292 1.00 90.31 98 ILE A N 1
ATOM 771 C CA . ILE A 1 98 ? -2.364 -2.462 8.858 1.00 90.31 98 ILE A CA 1
ATOM 772 C C . ILE A 1 98 ? -3.513 -3.280 8.260 1.00 90.31 98 ILE A C 1
ATOM 774 O O . ILE A 1 98 ? -4.314 -2.744 7.494 1.00 90.31 98 ILE A O 1
ATOM 778 N N . ALA A 1 99 ? -3.629 -4.564 8.609 1.00 90.50 99 ALA A N 1
ATOM 779 C CA . ALA A 1 99 ? -4.711 -5.408 8.114 1.00 90.50 99 ALA A CA 1
ATOM 780 C C . ALA A 1 99 ? -6.089 -4.919 8.592 1.00 90.50 99 ALA A C 1
ATOM 782 O O . ALA A 1 99 ? -7.037 -4.900 7.803 1.00 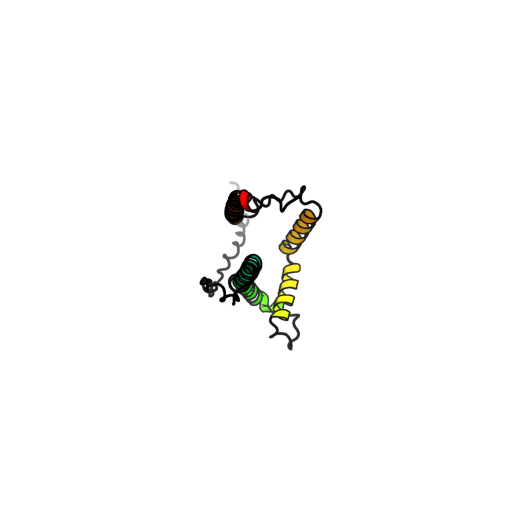90.50 99 ALA A O 1
ATOM 783 N N . ALA A 1 100 ? -6.202 -4.496 9.854 1.00 92.19 100 ALA A N 1
ATOM 784 C CA . ALA A 1 100 ? -7.425 -3.914 10.401 1.00 92.19 100 ALA A CA 1
ATOM 785 C C . ALA A 1 100 ? -7.790 -2.602 9.690 1.00 92.19 100 ALA A C 1
ATOM 787 O O . ALA A 1 100 ? -8.918 -2.446 9.223 1.00 92.19 100 ALA A O 1
ATOM 788 N N . ALA A 1 101 ? -6.819 -1.708 9.509 1.00 91.81 101 ALA A N 1
ATOM 789 C CA . ALA A 1 101 ? -7.006 -0.461 8.775 1.00 91.81 101 ALA A CA 1
ATOM 790 C C . ALA A 1 101 ? -7.436 -0.697 7.324 1.00 91.81 101 ALA A C 1
ATOM 792 O O . ALA A 1 101 ? -8.350 -0.047 6.819 1.00 91.81 101 ALA A O 1
ATOM 793 N N . PHE A 1 102 ? -6.831 -1.680 6.657 1.00 91.38 102 PHE A N 1
ATOM 794 C CA . PHE A 1 102 ? -7.184 -2.005 5.283 1.00 91.38 102 PHE A CA 1
ATOM 795 C C . PHE A 1 102 ? -8.625 -2.505 5.149 1.00 91.38 102 PHE A C 1
ATOM 797 O O . PHE A 1 102 ? -9.272 -2.185 4.155 1.00 91.38 102 PHE A O 1
ATOM 804 N N . ARG A 1 103 ? -9.166 -3.226 6.141 1.00 92.06 103 ARG A N 1
ATOM 805 C CA . ARG A 1 103 ? -10.587 -3.625 6.135 1.00 92.06 103 ARG A CA 1
ATOM 806 C C . ARG A 1 103 ? -11.518 -2.416 6.127 1.00 92.06 103 ARG A C 1
ATOM 808 O O . ARG A 1 103 ? -12.445 -2.388 5.329 1.00 92.06 103 ARG A O 1
ATOM 815 N N . LEU A 1 104 ? -11.223 -1.390 6.925 1.00 91.62 104 LEU A N 1
ATOM 816 C CA . LEU A 1 104 ? -11.996 -0.143 6.909 1.00 91.62 104 LEU A CA 1
ATOM 817 C C . LEU A 1 104 ? -11.906 0.551 5.545 1.00 91.62 104 LEU A C 1
ATOM 819 O O . LEU A 1 104 ? -12.910 0.996 4.995 1.00 91.62 104 LEU A O 1
ATOM 823 N N . VAL A 1 105 ? -10.712 0.582 4.946 1.00 90.06 105 VAL A N 1
ATOM 824 C CA . VAL A 1 105 ? -10.522 1.132 3.594 1.00 90.06 105 VAL A CA 1
ATOM 825 C C . VAL A 1 105 ? -11.339 0.360 2.553 1.00 90.06 105 VAL A C 1
ATOM 827 O O . VAL A 1 105 ? -11.875 0.974 1.630 1.00 90.06 105 VAL A O 1
ATOM 830 N N . GLN A 1 106 ? -11.478 -0.961 2.695 1.00 90.19 106 GLN A N 1
ATOM 831 C CA . GLN A 1 106 ? -12.287 -1.778 1.787 1.00 90.19 106 GLN A CA 1
ATOM 832 C C . GLN A 1 106 ? -13.772 -1.405 1.808 1.00 90.19 106 GLN A C 1
ATOM 834 O O . GLN A 1 106 ? -14.448 -1.552 0.790 1.00 90.19 106 GLN A O 1
ATOM 839 N N . GLU A 1 107 ? -14.285 -0.901 2.925 1.00 90.88 107 GLU A N 1
ATOM 840 C CA . GLU A 1 107 ? -15.681 -0.473 3.055 1.00 90.88 107 GLU A CA 1
ATOM 841 C C . GLU A 1 107 ? -15.947 0.882 2.379 1.00 90.88 107 GLU A C 1
ATOM 843 O O . GLU A 1 107 ? -17.097 1.219 2.085 1.00 90.88 107 GLU A O 1
ATOM 848 N N . LEU A 1 108 ? -14.899 1.650 2.056 1.00 87.62 108 LEU A N 1
ATOM 849 C CA . LEU A 1 108 ? -15.052 2.960 1.433 1.00 87.62 108 LEU A CA 1
ATOM 850 C C . LEU A 1 108 ? -15.617 2.850 0.002 1.00 87.62 108 LEU A C 1
ATOM 852 O O . LEU A 1 108 ? -15.112 2.066 -0.813 1.00 87.62 108 LEU A O 1
ATOM 856 N N . PRO A 1 109 ? -16.576 3.718 -0.387 1.00 85.38 109 PRO A N 1
ATOM 857 C CA . PRO A 1 109 ? -17.157 3.715 -1.733 1.00 85.38 109 PRO A CA 1
ATOM 858 C C . PRO A 1 109 ? -16.121 3.839 -2.857 1.00 85.38 109 PRO A C 1
ATOM 860 O O . PRO A 1 109 ? -16.276 3.245 -3.924 1.00 85.38 109 PRO A O 1
ATOM 863 N N . MET A 1 110 ? -15.039 4.587 -2.618 1.00 80.94 110 MET A N 1
ATOM 864 C CA . MET A 1 110 ? -13.954 4.765 -3.589 1.00 80.94 110 MET A CA 1
ATOM 865 C C . MET A 1 110 ? -13.177 3.468 -3.828 1.00 80.94 110 MET A C 1
ATOM 867 O O . MET A 1 110 ? -12.844 3.161 -4.973 1.00 80.94 110 MET A O 1
ATOM 871 N N . TYR A 1 111 ? -12.939 2.680 -2.776 1.00 86.88 111 TYR A N 1
ATOM 872 C CA . TYR A 1 111 ? -12.284 1.383 -2.906 1.00 86.88 111 TYR A CA 1
ATOM 873 C C . TYR A 1 111 ? -13.162 0.409 -3.696 1.00 86.88 111 TYR A C 1
ATOM 875 O O . TYR A 1 111 ? -12.696 -0.222 -4.647 1.00 86.88 111 TYR A O 1
ATOM 883 N N . GLN A 1 112 ? -14.455 0.349 -3.368 1.00 89.38 112 GLN A N 1
ATOM 884 C CA . GLN A 1 112 ? -15.422 -0.494 -4.075 1.00 89.38 112 GLN A CA 1
ATOM 885 C C . GLN A 1 112 ? -15.543 -0.111 -5.555 1.00 89.38 112 GLN A C 1
ATOM 887 O O . GLN A 1 112 ? -15.497 -0.977 -6.430 1.00 89.38 112 GLN A O 1
ATOM 892 N N . ARG A 1 113 ? -15.592 1.190 -5.866 1.00 85.19 113 ARG A N 1
ATOM 893 C CA . ARG A 1 113 ? -15.569 1.680 -7.251 1.00 85.19 113 ARG A CA 1
ATOM 894 C C . ARG A 1 113 ? -14.310 1.225 -7.991 1.00 85.19 113 ARG A C 1
ATOM 896 O O . ARG A 1 113 ? -14.417 0.737 -9.115 1.00 85.19 113 ARG A O 1
ATOM 903 N N . GLY A 1 114 ? -13.140 1.351 -7.362 1.00 80.94 114 GLY A N 1
ATOM 904 C CA . GLY A 1 114 ? -11.873 0.897 -7.937 1.00 80.94 114 GLY A CA 1
ATOM 905 C C . GLY A 1 114 ? -11.849 -0.612 -8.200 1.00 80.94 114 GLY A C 1
ATOM 906 O O . GLY A 1 114 ? -11.386 -1.049 -9.253 1.00 80.94 114 GLY A O 1
ATOM 907 N N . ARG A 1 115 ? -12.414 -1.420 -7.292 1.00 87.62 115 ARG A N 1
ATOM 908 C CA . ARG A 1 115 ? -12.563 -2.875 -7.473 1.00 87.62 115 ARG A CA 1
ATOM 909 C C . ARG A 1 115 ? -13.434 -3.218 -8.680 1.00 87.62 115 ARG A C 1
ATOM 911 O O . ARG A 1 115 ? -13.036 -4.065 -9.477 1.00 87.62 115 ARG A O 1
ATOM 918 N N . THR A 1 116 ? -14.569 -2.543 -8.846 1.00 86.25 116 THR A N 1
ATOM 919 C CA . THR A 1 116 ? -15.460 -2.745 -9.999 1.00 86.25 116 THR A CA 1
ATOM 920 C C . THR A 1 116 ? -14.785 -2.347 -11.310 1.00 86.25 116 THR A C 1
ATOM 922 O O . THR A 1 116 ? -14.848 -3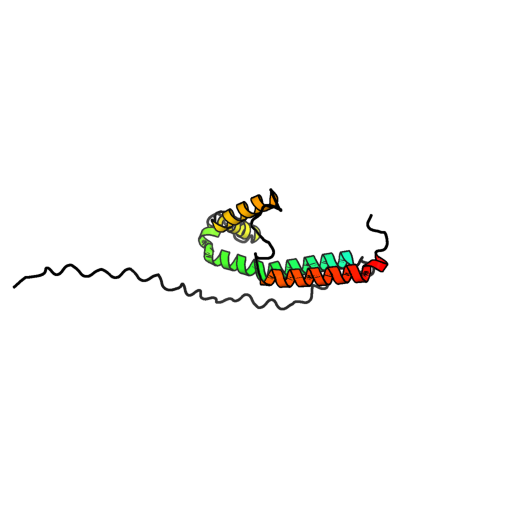.096 -12.281 1.00 86.25 116 THR A O 1
ATOM 925 N N . GLN A 1 117 ? -14.088 -1.207 -11.336 1.00 80.94 117 GLN A N 1
ATOM 926 C CA . GLN A 1 117 ? -13.341 -0.756 -12.517 1.00 80.94 117 GLN A CA 1
ATOM 927 C C . GLN A 1 117 ? -12.233 -1.740 -12.902 1.00 80.94 117 GLN A C 1
ATOM 929 O O . GLN A 1 117 ? -12.085 -2.071 -14.076 1.00 80.94 117 GLN A O 1
ATOM 934 N N . ARG A 1 118 ? -11.493 -2.255 -11.914 1.00 79.94 118 ARG A N 1
ATOM 935 C CA . ARG A 1 118 ? -10.481 -3.290 -12.134 1.00 79.94 118 ARG A CA 1
ATOM 936 C C . ARG A 1 118 ? -11.091 -4.565 -12.716 1.00 79.94 118 ARG A C 1
ATOM 938 O O . ARG A 1 118 ? -10.558 -5.085 -13.687 1.00 79.94 118 ARG A O 1
ATOM 945 N N . ALA A 1 119 ? -12.188 -5.059 -12.143 1.00 84.69 119 ALA A N 1
ATOM 946 C CA . ALA A 1 119 ? -12.849 -6.267 -12.633 1.00 84.69 119 ALA A CA 1
ATOM 947 C C . ALA A 1 119 ? -13.353 -6.098 -14.076 1.00 84.69 119 ALA A C 1
ATOM 949 O O . ALA A 1 119 ? -13.209 -7.010 -14.884 1.00 84.69 119 ALA A O 1
ATOM 950 N N . ALA A 1 120 ? -13.887 -4.920 -14.416 1.00 79.00 120 ALA A N 1
ATOM 951 C CA . ALA A 1 120 ? -14.293 -4.597 -15.782 1.00 79.00 120 ALA A CA 1
ATOM 952 C C . ALA A 1 120 ? -13.098 -4.592 -16.754 1.00 79.00 120 ALA A C 1
ATOM 954 O O . ALA A 1 120 ? -13.182 -5.192 -17.822 1.00 79.00 120 ALA A O 1
ATOM 955 N N . TYR A 1 121 ? -11.973 -3.985 -16.360 1.00 75.88 121 TYR A N 1
ATOM 956 C CA . TYR A 1 121 ? -10.738 -3.987 -17.152 1.00 75.88 121 TYR A CA 1
ATOM 957 C C . TYR A 1 121 ? -10.157 -5.399 -17.346 1.00 75.88 121 TYR A C 1
ATOM 959 O O . TYR A 1 121 ? -9.710 -5.737 -18.436 1.00 75.88 121 TYR A O 1
ATOM 967 N N . GLU A 1 122 ? -10.163 -6.241 -16.308 1.00 80.06 122 GLU A N 1
ATOM 968 C CA . GLU A 1 122 ? -9.675 -7.626 -16.399 1.00 80.06 122 GLU A CA 1
ATOM 969 C C . GLU A 1 122 ? -10.586 -8.511 -17.270 1.00 80.06 122 GLU A C 1
ATOM 971 O O . GLU A 1 122 ? -10.088 -9.402 -17.958 1.00 80.06 122 GLU A O 1
ATOM 976 N N . ALA A 1 123 ? -11.902 -8.268 -17.262 1.00 82.44 123 ALA A N 1
ATOM 977 C CA . ALA A 1 123 ? -12.868 -9.018 -18.064 1.00 82.44 123 ALA A CA 1
ATOM 978 C C . ALA A 1 123 ? -12.802 -8.666 -19.558 1.00 82.44 123 ALA A C 1
ATOM 980 O O . ALA A 1 123 ? -12.940 -9.553 -20.401 1.00 82.44 123 ALA A O 1
ATOM 981 N N . ASP A 1 124 ? -12.578 -7.394 -19.888 1.00 77.12 124 ASP A N 1
ATOM 982 C CA . ASP A 1 124 ? -12.380 -6.953 -21.266 1.00 77.12 124 ASP A CA 1
ATOM 983 C C . ASP A 1 124 ? -11.377 -5.785 -21.339 1.00 77.12 124 ASP A C 1
ATOM 985 O O . ASP A 1 124 ? -11.763 -4.611 -21.288 1.00 77.12 124 ASP A O 1
ATOM 989 N N . PRO A 1 125 ? -10.074 -6.086 -21.514 1.00 66.56 125 PRO A N 1
ATOM 990 C CA . PRO A 1 125 ? -9.021 -5.070 -21.576 1.00 66.56 125 PRO A CA 1
ATOM 991 C C . PRO A 1 125 ? -9.155 -4.110 -22.764 1.00 66.56 125 PRO A C 1
ATOM 993 O O . PRO A 1 125 ? -8.458 -3.098 -22.813 1.00 66.56 125 PRO A O 1
ATOM 996 N N . ARG A 1 126 ? -9.986 -4.447 -23.762 1.00 67.56 126 ARG A N 1
ATOM 997 C CA . ARG A 1 126 ? -10.186 -3.658 -24.990 1.00 67.56 126 ARG A CA 1
ATOM 998 C C . ARG A 1 126 ? -11.467 -2.824 -24.956 1.00 67.56 126 ARG A C 1
ATOM 1000 O O . ARG A 1 126 ? -11.659 -2.002 -25.845 1.00 67.56 126 ARG A O 1
ATOM 1007 N N . ASN A 1 127 ? -12.318 -3.034 -23.955 1.00 58.62 127 ASN A N 1
ATOM 1008 C CA . ASN A 1 127 ? -13.633 -2.406 -23.800 1.00 58.62 127 ASN A CA 1
ATOM 1009 C C . ASN A 1 127 ? -13.733 -1.614 -22.490 1.00 58.62 127 ASN A C 1
ATOM 1011 O O . ASN A 1 127 ? -14.816 -1.312 -21.995 1.00 58.62 127 ASN A O 1
ATOM 1015 N N . SER A 1 128 ? -12.590 -1.286 -21.891 1.00 56.09 128 SER A N 1
ATOM 1016 C CA . SER A 1 128 ? -12.569 -0.278 -20.851 1.00 56.09 128 SER A CA 1
ATOM 1017 C C . SER A 1 128 ? -12.564 1.100 -21.510 1.00 56.09 128 SER A C 1
ATOM 1019 O O . SER A 1 128 ? -11.592 1.452 -22.172 1.00 56.09 128 SER A O 1
ATOM 1021 N N . ASP A 1 129 ? -13.569 1.931 -21.220 1.00 61.66 129 ASP A N 1
ATOM 1022 C CA . ASP A 1 129 ? -13.499 3.395 -21.424 1.00 61.66 129 ASP A CA 1
ATOM 1023 C C . ASP A 1 129 ? -12.307 4.036 -20.671 1.00 61.66 129 ASP A C 1
ATOM 1025 O O . ASP A 1 129 ? -12.019 5.226 -20.791 1.00 61.66 129 ASP A O 1
ATOM 1029 N N . PHE A 1 130 ? -11.619 3.245 -19.843 1.00 59.38 130 PHE A N 1
ATOM 1030 C CA . PHE A 1 130 ? -10.353 3.576 -19.226 1.00 59.38 130 PHE A CA 1
ATOM 1031 C C . PHE A 1 130 ? -9.245 3.613 -20.282 1.00 59.38 130 PHE A C 1
ATOM 1033 O O . PHE A 1 130 ? -8.707 2.582 -20.677 1.00 59.38 130 PHE A O 1
ATOM 1040 N N . ASP A 1 131 ? -8.878 4.819 -20.703 1.00 63.53 131 ASP A N 1
ATOM 1041 C CA . ASP A 1 131 ? -7.629 5.050 -21.414 1.00 63.53 131 ASP A CA 1
ATOM 1042 C C . ASP A 1 131 ? -6.485 5.188 -20.386 1.00 63.53 131 ASP A C 1
ATOM 1044 O O . ASP A 1 131 ? -6.373 6.239 -19.736 1.00 63.53 131 ASP A O 1
ATOM 1048 N N . PRO A 1 132 ? -5.608 4.176 -20.218 1.00 55.38 132 PRO A N 1
ATOM 1049 C CA . PRO A 1 132 ? -4.476 4.256 -19.296 1.00 55.38 132 PRO A CA 1
ATOM 1050 C C . PRO A 1 132 ? -3.527 5.422 -19.618 1.00 55.38 132 PRO A C 1
ATOM 1052 O O . PRO A 1 132 ? -2.821 5.885 -18.721 1.00 55.38 132 PRO A O 1
ATOM 1055 N N . ALA A 1 133 ? -3.535 5.950 -20.849 1.00 56.84 133 ALA A N 1
ATOM 1056 C CA . ALA A 1 133 ? -2.775 7.143 -21.215 1.00 56.84 133 ALA A CA 1
ATOM 1057 C C . ALA A 1 133 ? -3.349 8.433 -20.594 1.00 56.84 133 ALA A C 1
ATOM 1059 O O . ALA A 1 133 ? -2.634 9.426 -20.471 1.00 56.84 133 ALA A O 1
ATOM 1060 N N . THR A 1 134 ? -4.612 8.443 -20.160 1.00 57.84 134 THR A N 1
ATOM 1061 C CA . THR A 1 134 ? -5.269 9.623 -19.562 1.00 57.84 134 THR A CA 1
ATOM 1062 C C . THR A 1 134 ? -5.374 9.572 -18.040 1.00 57.84 134 THR A C 1
ATOM 1064 O O . THR A 1 134 ? -5.547 10.618 -17.416 1.00 57.84 134 THR A O 1
ATOM 1067 N N . ALA A 1 135 ? -5.206 8.394 -17.428 1.00 56.09 135 ALA A N 1
ATOM 1068 C CA . ALA A 1 135 ? -5.430 8.172 -15.997 1.00 56.09 135 ALA A CA 1
ATOM 1069 C C . ALA A 1 135 ? -4.533 9.023 -15.083 1.00 56.09 135 ALA A C 1
ATOM 1071 O O . ALA A 1 135 ? -4.951 9.435 -14.000 1.00 56.09 135 ALA A O 1
ATOM 1072 N N . ASN A 1 136 ? -3.300 9.306 -15.514 1.00 55.16 136 ASN A N 1
ATOM 1073 C CA . ASN A 1 136 ? -2.418 10.240 -14.828 1.00 55.16 136 ASN A CA 1
ATOM 1074 C C . ASN A 1 136 ? -1.456 10.903 -15.839 1.00 55.16 136 ASN A C 1
ATOM 1076 O O . ASN A 1 136 ? -0.606 10.219 -16.412 1.00 55.16 136 ASN A O 1
ATOM 1080 N N . PRO A 1 137 ? -1.567 12.225 -16.078 1.00 56.94 137 PRO A N 1
ATOM 1081 C CA . PRO A 1 137 ? -0.769 12.930 -17.082 1.00 56.94 137 PRO A CA 1
ATOM 1082 C C . PRO A 1 137 ? 0.738 12.890 -16.804 1.00 56.94 137 PRO A C 1
ATOM 1084 O O . PRO A 1 137 ? 1.513 12.787 -17.747 1.00 56.94 137 PRO A O 1
ATOM 1087 N N . VAL A 1 138 ? 1.149 12.904 -15.534 1.00 54.75 138 VAL A N 1
ATOM 1088 C CA . VAL A 1 138 ? 2.565 12.828 -15.146 1.00 54.75 138 VAL A CA 1
ATOM 1089 C C . VAL A 1 138 ? 3.113 11.429 -15.415 1.00 54.75 138 VAL A C 1
ATOM 1091 O O . VAL A 1 138 ? 4.179 11.277 -16.008 1.00 54.75 138 VAL A O 1
ATOM 1094 N N . TRP A 1 139 ? 2.357 10.394 -15.040 1.00 51.31 139 TRP A N 1
ATOM 1095 C CA . TRP A 1 139 ? 2.745 9.017 -15.336 1.00 51.31 139 TRP A CA 1
ATOM 1096 C C . TRP A 1 139 ? 2.803 8.754 -16.833 1.00 51.31 139 TRP A C 1
ATOM 1098 O O . TRP A 1 139 ? 3.762 8.141 -17.277 1.00 51.31 139 TRP A O 1
ATOM 1108 N N . ARG A 1 140 ? 1.862 9.282 -17.622 1.00 62.66 140 ARG A N 1
ATOM 1109 C CA . ARG A 1 140 ? 1.888 9.175 -19.087 1.00 62.66 140 ARG A CA 1
ATOM 1110 C C . ARG A 1 140 ? 3.222 9.636 -19.668 1.00 62.66 140 ARG A C 1
ATOM 1112 O O . ARG A 1 140 ? 3.820 8.893 -20.438 1.00 62.66 140 ARG A O 1
ATOM 1119 N N . GLU A 1 141 ? 3.698 10.824 -19.295 1.00 61.28 141 GLU A N 1
ATOM 1120 C CA . GLU A 1 141 ? 4.969 11.350 -19.808 1.00 61.28 141 GLU A CA 1
ATOM 1121 C C . GLU A 1 141 ? 6.159 10.472 -19.412 1.00 61.28 141 GLU A C 1
ATOM 1123 O O . GLU A 1 141 ? 7.034 10.200 -20.236 1.00 61.28 141 GLU A O 1
ATOM 1128 N N . ILE A 1 142 ? 6.185 9.999 -18.163 1.00 64.69 142 ILE A N 1
ATOM 1129 C CA . ILE A 1 142 ? 7.241 9.112 -17.661 1.00 64.69 142 ILE A CA 1
ATOM 1130 C C . ILE A 1 142 ? 7.212 7.776 -18.412 1.00 64.69 142 ILE A C 1
ATOM 1132 O O . ILE A 1 142 ? 8.231 7.348 -18.950 1.00 64.69 142 ILE A O 1
ATOM 1136 N N . THR A 1 143 ? 6.050 7.126 -18.494 1.00 63.78 143 THR A N 1
ATOM 1137 C CA . THR A 1 143 ? 5.891 5.830 -19.163 1.00 63.78 143 THR A CA 1
ATOM 1138 C C . THR A 1 143 ? 6.187 5.938 -20.656 1.00 63.78 143 THR A C 1
ATOM 1140 O O . THR A 1 143 ? 6.792 5.029 -21.219 1.00 63.78 143 THR A O 1
ATOM 1143 N N . GLN A 1 144 ? 5.826 7.052 -21.295 1.00 71.81 144 GLN A N 1
ATOM 1144 C CA . GLN A 1 144 ? 6.140 7.308 -22.698 1.00 71.81 144 GLN A CA 1
ATOM 1145 C C . GLN A 1 144 ? 7.650 7.446 -22.918 1.00 71.81 144 GLN A C 1
ATOM 1147 O O . GLN A 1 144 ? 8.185 6.772 -23.796 1.00 71.81 144 GLN A O 1
ATOM 1152 N N . LYS A 1 145 ? 8.350 8.228 -22.085 1.00 71.12 145 LYS A N 1
ATOM 1153 C CA . LYS A 1 145 ? 9.818 8.358 -22.144 1.00 71.12 145 LYS A CA 1
ATOM 1154 C C . LYS A 1 145 ? 10.526 7.025 -21.909 1.00 71.12 145 LYS A C 1
ATOM 1156 O O . LYS A 1 145 ? 11.441 6.688 -22.653 1.00 71.12 145 LYS A O 1
ATOM 1161 N N . ILE A 1 146 ? 10.085 6.247 -20.917 1.00 68.69 146 ILE A N 1
ATOM 1162 C CA . ILE A 1 146 ? 10.647 4.917 -20.636 1.00 68.69 146 ILE A CA 1
ATOM 1163 C C . ILE A 1 146 ? 10.421 3.985 -21.822 1.00 68.69 146 ILE A C 1
ATOM 1165 O O . ILE A 1 146 ? 11.360 3.333 -22.269 1.00 68.69 146 ILE A O 1
ATOM 1169 N N . ARG A 1 147 ? 9.194 3.920 -22.350 1.00 72.56 147 ARG A N 1
ATOM 1170 C CA . ARG A 1 147 ? 8.861 3.035 -23.471 1.00 72.56 147 ARG A CA 1
ATOM 1171 C C . ARG A 1 147 ? 9.663 3.398 -24.717 1.00 72.56 147 ARG A C 1
ATOM 1173 O O . ARG A 1 147 ? 10.183 2.500 -25.366 1.00 72.56 147 ARG A O 1
ATOM 1180 N N . GLN A 1 148 ? 9.810 4.690 -24.995 1.00 76.06 148 GLN A N 1
ATOM 1181 C CA . GLN A 1 148 ? 10.621 5.182 -26.100 1.00 76.06 148 GLN A CA 1
ATOM 1182 C C . GLN A 1 148 ? 12.105 4.834 -25.916 1.00 76.06 148 GLN A C 1
ATOM 1184 O O . GLN A 1 148 ? 12.678 4.204 -26.796 1.00 76.06 148 GLN A O 1
ATOM 1189 N N . GLY A 1 149 ? 12.701 5.124 -24.755 1.00 75.12 149 GLY A N 1
ATOM 1190 C CA . GLY A 1 149 ? 14.102 4.769 -24.492 1.00 75.12 149 GLY A CA 1
ATOM 1191 C C . GLY A 1 149 ? 14.354 3.256 -24.493 1.00 75.12 149 GLY A C 1
ATOM 1192 O O . GLY A 1 149 ? 15.394 2.795 -24.948 1.00 75.12 149 GLY A O 1
ATOM 1193 N N . THR A 1 150 ? 13.376 2.464 -24.042 1.00 70.12 150 THR A N 1
ATOM 1194 C CA . THR A 1 150 ? 13.434 0.995 -24.107 1.00 70.12 150 THR A CA 1
ATOM 1195 C C . THR A 1 150 ? 13.414 0.524 -25.557 1.00 70.12 150 THR A C 1
ATOM 1197 O O . THR A 1 150 ? 14.209 -0.327 -25.937 1.00 70.12 150 THR A O 1
ATOM 1200 N N . GLN A 1 151 ? 12.530 1.087 -26.381 1.00 74.12 151 GLN A N 1
ATOM 1201 C CA . GLN A 1 151 ? 12.437 0.743 -27.793 1.00 74.12 151 GLN A CA 1
ATOM 1202 C C . GLN A 1 151 ? 13.702 1.141 -28.564 1.00 74.12 151 GLN A C 1
ATOM 1204 O O . GLN A 1 151 ? 14.225 0.319 -29.306 1.00 74.12 151 GLN A O 1
ATOM 1209 N N . GLU A 1 152 ? 14.250 2.330 -28.315 1.00 77.00 152 GLU A N 1
ATOM 1210 C CA . GLU A 1 152 ? 15.528 2.775 -28.885 1.00 77.00 152 GLU A CA 1
ATOM 1211 C C . GLU A 1 152 ? 16.684 1.842 -28.486 1.00 77.00 152 GLU A C 1
ATOM 1213 O O . GLU A 1 152 ? 17.512 1.493 -29.326 1.00 77.00 152 GLU A O 1
ATOM 1218 N N . ALA A 1 153 ? 16.714 1.365 -27.235 1.00 73.19 153 ALA A N 1
ATOM 1219 C CA . ALA A 1 153 ? 17.697 0.379 -26.787 1.00 73.19 153 ALA A CA 1
ATOM 1220 C C . ALA A 1 153 ? 17.526 -0.979 -27.494 1.00 73.19 153 ALA A C 1
ATOM 1222 O O . ALA A 1 153 ? 18.505 -1.551 -27.962 1.00 73.19 153 ALA A O 1
ATOM 1223 N N . PHE A 1 154 ? 16.296 -1.486 -27.632 1.00 72.62 154 PHE A N 1
ATOM 1224 C CA . PHE A 1 154 ? 16.033 -2.738 -28.354 1.00 72.62 154 PHE A CA 1
ATOM 1225 C C . PHE A 1 154 ? 16.322 -2.634 -29.855 1.00 72.62 154 PHE A C 1
ATOM 1227 O O . PHE A 1 154 ? 16.804 -3.598 -30.444 1.00 72.62 154 PHE A O 1
ATOM 1234 N N . GLU A 1 155 ? 16.044 -1.490 -30.480 1.00 78.44 155 GLU A N 1
ATOM 1235 C CA . GLU A 1 155 ? 16.348 -1.235 -31.891 1.00 78.44 155 GLU A CA 1
ATOM 1236 C C . GLU A 1 155 ? 17.858 -1.072 -32.119 1.00 78.44 155 GLU A C 1
ATOM 1238 O O . GLU A 1 155 ? 18.390 -1.608 -33.092 1.00 78.44 155 GLU A O 1
ATOM 1243 N N . GLY A 1 156 ? 18.569 -0.414 -31.198 1.00 71.69 156 GLY A N 1
ATOM 1244 C CA . GLY A 1 156 ? 20.031 -0.309 -31.217 1.00 71.69 156 GLY A CA 1
ATOM 1245 C C . GLY A 1 156 ? 20.737 -1.657 -31.037 1.00 71.69 156 GLY A C 1
ATOM 1246 O O . GLY A 1 156 ? 21.751 -1.916 -31.684 1.00 71.69 156 GLY A O 1
ATOM 1247 N N . GLU A 1 157 ? 20.163 -2.540 -30.219 1.00 72.56 157 GLU A N 1
ATOM 1248 C CA . GLU A 1 157 ? 20.668 -3.894 -29.949 1.00 72.56 157 GLU A CA 1
ATOM 1249 C C . GLU A 1 157 ? 20.080 -4.958 -30.899 1.00 72.56 157 GLU A C 1
ATOM 1251 O O . GLU A 1 157 ? 20.492 -6.120 -30.873 1.00 72.56 157 GLU A O 1
ATOM 1256 N N . ALA A 1 158 ? 19.160 -4.589 -31.799 1.00 70.56 158 ALA A N 1
ATOM 1257 C CA . ALA A 1 158 ? 18.566 -5.490 -32.791 1.00 70.56 158 ALA A CA 1
ATOM 1258 C C . ALA A 1 158 ? 19.592 -6.273 -33.644 1.00 70.56 158 ALA A C 1
ATOM 1260 O O . ALA A 1 158 ? 19.334 -7.446 -33.933 1.00 70.56 158 ALA A O 1
ATOM 1261 N N . PRO A 1 159 ? 20.765 -5.713 -34.017 1.00 69.56 159 PRO A N 1
ATOM 1262 C CA . PRO A 1 159 ? 21.813 -6.467 -34.707 1.00 69.56 159 PRO A CA 1
ATOM 1263 C C . PRO A 1 159 ? 22.427 -7.585 -33.849 1.00 69.56 159 PRO A C 1
ATOM 1265 O O . PRO A 1 159 ? 22.869 -8.597 -34.391 1.00 69.56 159 PRO A O 1
ATOM 1268 N N . LEU A 1 160 ? 22.454 -7.412 -32.522 1.00 65.38 160 LEU A N 1
ATOM 1269 C CA . LEU A 1 160 ? 23.003 -8.364 -31.548 1.00 65.38 160 LEU A CA 1
ATOM 1270 C C . LEU A 1 160 ? 21.965 -9.411 -31.111 1.00 65.38 160 LEU A C 1
ATOM 1272 O O . LEU A 1 160 ? 22.328 -10.538 -30.780 1.00 65.38 160 LEU A O 1
ATOM 1276 N N . LEU A 1 161 ? 20.673 -9.077 -31.188 1.00 61.47 161 LEU A N 1
ATOM 1277 C CA . LEU A 1 161 ? 19.535 -9.972 -30.924 1.00 61.47 161 LEU A CA 1
ATOM 1278 C C . LEU A 1 161 ? 19.166 -10.875 -32.119 1.00 61.47 161 LEU A C 1
ATOM 1280 O O . LEU A 1 161 ? 18.134 -11.550 -32.102 1.00 61.47 161 LEU A O 1
ATOM 1284 N N . GLY A 1 162 ? 19.998 -10.889 -33.166 1.00 51.94 162 GLY A N 1
ATOM 1285 C CA . GLY A 1 162 ? 19.779 -11.616 -34.413 1.00 51.94 162 GLY A CA 1
ATOM 1286 C C . GLY A 1 162 ? 19.480 -13.108 -34.221 1.00 51.94 162 GLY A C 1
ATOM 1287 O O . GLY A 1 162 ? 20.386 -13.932 -34.145 1.00 51.94 162 GLY A O 1
ATOM 1288 N N . GLY A 1 163 ? 18.189 -13.458 -34.233 1.00 58.50 163 GLY A N 1
ATOM 1289 C CA . GLY A 1 163 ? 17.691 -14.826 -34.405 1.00 58.50 163 GLY A CA 1
ATOM 1290 C C . GLY A 1 163 ? 17.177 -15.553 -33.158 1.00 58.50 163 GLY A C 1
ATOM 1291 O O . GLY A 1 163 ? 16.731 -16.691 -33.296 1.00 58.50 163 GLY A O 1
ATOM 1292 N N . THR A 1 164 ? 17.185 -14.950 -31.967 1.00 54.16 164 THR A N 1
ATOM 1293 C CA . THR A 1 164 ? 16.700 -15.608 -30.731 1.00 54.16 164 THR A CA 1
ATOM 1294 C C . THR A 1 164 ? 15.198 -15.481 -30.481 1.00 54.16 164 THR A C 1
ATOM 1296 O O . THR A 1 164 ? 14.674 -16.185 -29.622 1.00 54.16 164 THR A O 1
ATOM 1299 N N . VAL A 1 165 ? 14.487 -14.646 -31.243 1.00 49.94 165 VAL A N 1
ATOM 1300 C CA . VAL A 1 165 ? 13.020 -14.560 -31.201 1.00 49.94 165 VAL A CA 1
ATOM 1301 C C . VAL A 1 165 ? 12.462 -15.081 -32.526 1.00 49.94 165 VAL A C 1
ATOM 1303 O O . VAL A 1 165 ? 12.437 -14.368 -33.530 1.00 49.94 165 VAL A O 1
ATOM 1306 N N . LYS A 1 166 ? 12.059 -16.353 -32.529 1.00 41.47 166 LYS A N 1
ATOM 1307 C CA . LYS A 1 166 ? 11.085 -16.919 -33.468 1.00 41.47 166 LYS A CA 1
ATOM 1308 C C . LYS A 1 166 ? 9.849 -17.325 -32.687 1.00 41.47 166 LYS A C 1
ATOM 1310 O O . LYS A 1 166 ? 10.036 -17.877 -31.580 1.00 41.47 166 LYS A O 1
#

Sequence (166 aa):
MNEKPSGPDPIPAPFPPDPIKFRTTSWPPPCEPRLPHEVNVQPGMHPAWVAGIEALSAYQHWVNACVLPIAFQWIEEHKPEVYAHVPEELKDDVGVVIAAAFRLVQELPMYQRGRTQRAAYEADPRNSDFDPATANPVWREITQKIRQGTQEAFEGEAPLLGGTVK

Foldseek 3Di:
DDDDDDDDDDDDDPDDPDPPPPPPPDDQPPLDPPPQPPPPDDPPDDPVVVVVVSVVSVVVSCCVRPVVVVLVVVCVVCVCQLCVPPPPVCPPPPVSSSVSSVVVVCPDPVNVVVVVLVVVCVVPVPPRPDDVCPPDVVVNVVVVVVVVVVVVVCVVCVVVVPPPPD

Radius of gyration: 26.9 Å; chains: 1; bounding box: 84×71×58 Å

Secondary structure (DSSP, 8-state):
-PPPP-PPPPPPPPPPP---------PPPP------------TT--HHHHHHHHHHHHHHHHIIIIIHHHHHHHHHHTHHHHHTTS-GGGTT-HHHHHHHHHHHHHHSHHHHHHHHHHHHHHH-TTS-S--TTTS-HHHHHHHHHHHHHHHHHHHHSTTTSTTS--

Organism: NCBI:txid33075

pLDDT: mean 70.5, std 16.66, range [35.44, 95.0]